Protein AF-A0A6A7LTK6-F1 (afdb_monomer)

pLDDT: mean 71.22, std 16.52, range [45.47, 97.06]

Nearest PDB structures (foldseek):
  2nn4-assembly1_A  TM=6.412E-01  e=1.894E+00  Bacillus subtilis
  6y0c-assembly1_B  TM=4.860E-01  e=3.040E+00  Influenza C virus (C/Johannesburg/1/66)
  6o35-assembly1_C-2  TM=6.917E-01  e=9.598E+00  synthetic construct
  4v5z-assembly1_Bp  TM=5.034E-01  e=4.263E+00  Canis lupus familiaris

Sequence (81 aa):
MLLQLLAAPVTAPVAGIRFILEQIRTMAERELLDEDRIREELLLLQIRLQDGEISEEEYAVQESEIIARLREARALRQRGG

Secondary structure (DSSP, 8-state):
--GGGSSTTTSHHHHHHHHHHHHHHTS-SSSHHHHHHHHHHHHHHHHHHHTTSS-HHHHHHHHHHHHHHHHHHHHHHHH--

Structure (mmCIF, N/CA/C/O backbone):
data_AF-A0A6A7LTK6-F1
#
_entry.id   AF-A0A6A7LTK6-F1
#
loop_
_atom_site.group_PDB
_atom_site.id
_atom_site.type_symbol
_atom_site.label_atom_id
_atom_site.label_alt_id
_atom_site.label_comp_id
_atom_site.label_asym_id
_atom_site.label_entity_id
_atom_site.label_seq_id
_atom_site.pdbx_PDB_ins_code
_atom_site.Cartn_x
_atom_site.Cartn_y
_atom_site.Cartn_z
_atom_site.occupancy
_atom_site.B_iso_or_equiv
_atom_site.auth_seq_id
_atom_site.auth_comp_id
_atom_site.auth_asym_id
_atom_site.auth_atom_id
_atom_site.pdbx_PDB_model_num
ATOM 1 N N . MET A 1 1 ? 12.334 -8.618 26.452 1.00 45.81 1 MET A N 1
ATOM 2 C CA . MET A 1 1 ? 11.948 -10.017 26.165 1.00 45.81 1 MET A CA 1
ATOM 3 C C . MET A 1 1 ? 10.427 -10.131 26.255 1.00 45.81 1 MET A C 1
ATOM 5 O O . MET A 1 1 ? 9.866 -9.688 27.246 1.00 45.81 1 MET A O 1
ATOM 9 N N . LEU A 1 2 ? 9.801 -10.680 25.203 1.00 54.03 2 LEU A N 1
ATOM 10 C CA . LEU A 1 2 ? 8.419 -11.200 25.086 1.00 54.03 2 LEU A CA 1
ATOM 11 C C . LEU A 1 2 ? 7.221 -10.266 24.788 1.00 54.03 2 LEU A C 1
ATOM 13 O O . LEU A 1 2 ? 6.316 -10.725 24.100 1.00 54.03 2 LEU A O 1
ATOM 17 N N . LEU A 1 3 ? 7.202 -8.973 25.144 1.00 46.25 3 LEU A N 1
ATOM 18 C CA . LEU A 1 3 ? 6.061 -8.095 24.772 1.00 46.25 3 LEU A CA 1
ATOM 19 C C . LEU A 1 3 ? 6.110 -7.530 23.337 1.00 46.25 3 LEU A C 1
ATOM 21 O O . LEU A 1 3 ? 5.109 -7.020 22.846 1.00 46.25 3 LEU A O 1
ATOM 25 N N . GLN A 1 4 ? 7.228 -7.689 22.620 1.00 49.06 4 GLN A N 1
ATOM 26 C CA . GLN A 1 4 ? 7.313 -7.347 21.188 1.00 49.06 4 GLN A CA 1
ATOM 27 C C . GLN A 1 4 ? 6.672 -8.397 20.265 1.00 49.06 4 GLN A C 1
ATOM 29 O O . GLN A 1 4 ? 6.555 -8.153 19.070 1.00 49.06 4 GLN A O 1
ATOM 34 N N . LEU A 1 5 ? 6.240 -9.543 20.804 1.00 51.38 5 LEU A N 1
ATOM 35 C CA . LEU A 1 5 ? 5.587 -10.601 20.027 1.00 51.38 5 LEU A CA 1
ATOM 36 C C . LEU A 1 5 ? 4.050 -10.484 20.041 1.00 51.38 5 LEU A C 1
ATOM 38 O O . LEU A 1 5 ? 3.383 -11.106 19.225 1.00 51.38 5 LEU A O 1
ATOM 42 N N . LEU A 1 6 ? 3.489 -9.659 20.935 1.00 47.59 6 LEU A N 1
ATOM 43 C CA . LEU A 1 6 ? 2.038 -9.481 21.101 1.00 47.59 6 LEU A CA 1
ATOM 44 C C . LEU A 1 6 ? 1.463 -8.283 20.328 1.00 47.59 6 LEU A C 1
ATOM 46 O O . LEU A 1 6 ? 0.261 -8.238 20.099 1.00 47.59 6 LEU A O 1
ATOM 50 N N . ALA A 1 7 ? 2.305 -7.351 19.869 1.00 45.47 7 ALA A N 1
ATOM 51 C CA . ALA A 1 7 ? 1.891 -6.254 18.982 1.00 45.47 7 ALA A CA 1
ATOM 52 C C . ALA A 1 7 ? 1.993 -6.608 17.483 1.00 45.47 7 ALA A C 1
ATOM 54 O O . ALA A 1 7 ? 1.620 -5.808 16.627 1.00 45.47 7 ALA A O 1
ATOM 55 N N . ALA A 1 8 ? 2.489 -7.806 17.161 1.00 50.28 8 ALA A N 1
ATOM 56 C CA . ALA A 1 8 ? 2.775 -8.238 15.798 1.00 50.28 8 ALA A CA 1
ATOM 57 C C . ALA A 1 8 ? 1.560 -8.447 14.864 1.00 50.28 8 ALA A C 1
ATOM 59 O O . ALA A 1 8 ? 1.789 -8.379 13.659 1.00 50.28 8 ALA A O 1
ATOM 60 N N . PRO A 1 9 ? 0.297 -8.651 15.309 1.00 54.03 9 PRO A N 1
ATOM 61 C CA . PRO A 1 9 ? -0.794 -8.785 14.349 1.00 54.03 9 PRO A CA 1
ATOM 62 C C . PRO A 1 9 ? -1.436 -7.445 13.952 1.00 54.03 9 PRO A C 1
ATOM 64 O O . PRO A 1 9 ? -2.261 -7.446 13.051 1.00 54.03 9 PRO A O 1
ATOM 67 N N . VAL A 1 10 ? -1.069 -6.305 14.567 1.00 51.53 10 VAL A N 1
ATOM 68 C CA . VAL A 1 10 ? -1.786 -5.023 14.346 1.00 51.53 10 VAL A CA 1
ATOM 69 C C . VAL A 1 10 ? -0.882 -3.872 13.867 1.00 51.53 10 VAL A C 1
ATOM 71 O O . VAL A 1 10 ? -1.361 -2.923 13.260 1.00 51.53 10 VAL A O 1
ATOM 74 N N . THR A 1 11 ? 0.445 -3.954 14.022 1.00 51.38 11 THR A N 1
ATOM 75 C CA . THR A 1 11 ? 1.392 -2.995 13.396 1.00 51.38 11 THR A CA 1
ATOM 76 C C . THR A 1 11 ? 1.961 -3.470 12.052 1.00 51.38 11 THR A C 1
ATOM 78 O O . THR A 1 11 ? 2.751 -2.762 11.422 1.00 51.38 11 THR A O 1
ATOM 81 N N . ALA A 1 12 ? 1.540 -4.650 11.591 1.00 53.06 12 ALA A N 1
ATOM 82 C CA . ALA A 1 12 ? 1.986 -5.293 10.357 1.00 53.06 12 ALA A CA 1
ATOM 83 C C . ALA A 1 12 ? 1.681 -4.520 9.048 1.00 53.06 12 ALA A C 1
ATOM 85 O O . ALA A 1 12 ? 2.560 -4.515 8.183 1.00 53.06 12 ALA A O 1
ATOM 86 N N . PRO A 1 13 ? 0.543 -3.810 8.876 1.00 55.72 13 PRO A N 1
ATOM 87 C CA . PRO A 1 13 ? 0.239 -3.166 7.589 1.00 55.72 13 PRO A CA 1
ATOM 88 C C . PRO A 1 13 ? 1.156 -1.967 7.295 1.00 55.72 13 PRO A C 1
ATOM 90 O O . PRO A 1 13 ? 1.745 -1.846 6.222 1.00 55.72 13 PRO A O 1
ATOM 93 N N . VAL A 1 14 ? 1.366 -1.102 8.293 1.00 55.47 14 VAL A N 1
ATOM 94 C CA . VAL A 1 14 ? 2.150 0.139 8.139 1.00 55.47 14 VAL A CA 1
ATOM 95 C C . VAL A 1 14 ? 3.652 -0.149 8.035 1.00 55.47 14 VAL A C 1
ATOM 97 O O . VAL A 1 14 ? 4.374 0.515 7.286 1.00 55.47 14 VAL A O 1
ATOM 100 N N . ALA A 1 15 ? 4.134 -1.165 8.755 1.00 57.22 15 ALA A N 1
ATOM 101 C CA . ALA A 1 15 ? 5.524 -1.605 8.668 1.00 57.22 15 ALA A CA 1
ATOM 102 C C . ALA A 1 15 ? 5.837 -2.273 7.315 1.00 57.22 15 ALA A C 1
ATOM 104 O O . ALA A 1 15 ? 6.935 -2.085 6.788 1.00 57.22 15 ALA A O 1
ATOM 105 N N . GLY A 1 16 ? 4.868 -2.987 6.727 1.00 60.00 16 GLY A N 1
ATOM 106 C CA . GLY A 1 16 ? 5.004 -3.623 5.415 1.00 60.00 16 GLY A CA 1
ATOM 107 C C . GLY A 1 16 ? 5.247 -2.618 4.288 1.00 60.00 16 GLY A C 1
ATOM 108 O O . GLY A 1 16 ? 6.196 -2.771 3.521 1.00 60.00 16 GLY A O 1
ATOM 109 N N . ILE A 1 17 ? 4.470 -1.531 4.238 1.00 63.50 17 ILE A N 1
ATOM 110 C CA . ILE A 1 17 ? 4.606 -0.493 3.199 1.00 63.50 17 ILE A CA 1
ATOM 111 C C . ILE A 1 17 ? 5.968 0.211 3.289 1.00 63.50 17 ILE A C 1
ATOM 113 O O . ILE A 1 17 ? 6.642 0.403 2.275 1.00 63.50 17 ILE A O 1
ATOM 117 N N . ARG A 1 18 ? 6.419 0.557 4.503 1.00 60.91 18 ARG A N 1
ATOM 118 C CA . ARG A 1 18 ? 7.739 1.176 4.718 1.00 60.91 18 ARG A CA 1
ATOM 119 C C . ARG A 1 18 ? 8.886 0.249 4.306 1.00 60.91 18 ARG A C 1
ATOM 121 O O . ARG A 1 18 ? 9.839 0.712 3.686 1.00 60.91 18 ARG A O 1
ATOM 128 N N . PHE A 1 19 ? 8.784 -1.042 4.616 1.00 62.44 19 PHE A N 1
ATOM 129 C CA . PHE A 1 19 ? 9.777 -2.039 4.219 1.00 62.44 19 PHE A CA 1
ATOM 130 C C . PHE A 1 19 ? 9.864 -2.174 2.690 1.00 62.44 19 PHE A C 1
ATOM 132 O O . PHE A 1 19 ? 10.958 -2.181 2.130 1.00 62.44 19 PHE A O 1
ATOM 139 N N . ILE A 1 20 ? 8.717 -2.190 2.004 1.00 65.62 20 ILE A N 1
ATOM 140 C CA . ILE A 1 20 ? 8.651 -2.234 0.537 1.00 65.62 20 ILE A CA 1
ATOM 141 C C . ILE A 1 20 ? 9.273 -0.969 -0.082 1.00 65.62 20 ILE A C 1
ATOM 143 O O . ILE A 1 20 ? 10.065 -1.069 -1.017 1.00 65.62 20 ILE A O 1
ATOM 147 N N . LEU A 1 21 ? 8.989 0.217 0.469 1.00 59.81 21 LEU A N 1
ATOM 148 C CA . LEU A 1 21 ? 9.587 1.485 0.025 1.00 59.81 21 LEU A CA 1
ATOM 149 C C . LEU A 1 21 ? 11.119 1.497 0.146 1.00 59.81 21 LEU A C 1
ATOM 151 O O . LEU A 1 21 ? 11.810 1.995 -0.745 1.00 59.81 21 LEU A O 1
ATOM 155 N N . GLU A 1 22 ? 11.659 0.944 1.234 1.00 60.72 22 GLU A N 1
ATOM 156 C CA . GLU A 1 22 ? 13.106 0.842 1.437 1.00 60.72 22 GLU A CA 1
ATOM 157 C C . GLU A 1 22 ? 13.761 -0.136 0.453 1.00 60.72 22 GLU A C 1
ATOM 159 O O . GLU A 1 22 ? 14.832 0.174 -0.066 1.00 60.72 22 GLU A O 1
ATOM 164 N N . GLN A 1 23 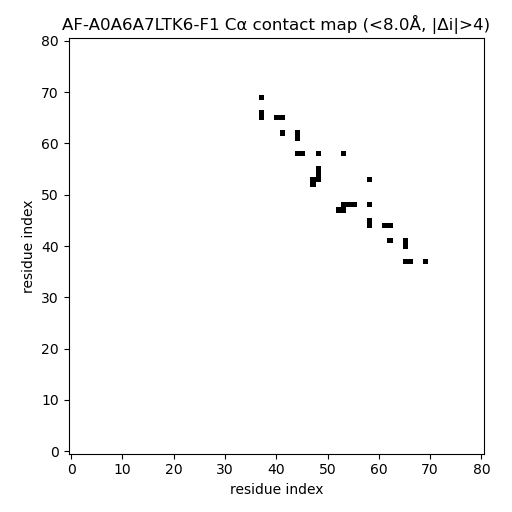? 13.111 -1.259 0.126 1.00 59.84 23 GLN A N 1
ATOM 165 C CA . GLN A 1 23 ? 13.632 -2.220 -0.856 1.00 59.84 23 GLN A CA 1
ATOM 166 C C . GLN A 1 23 ? 13.665 -1.658 -2.287 1.00 59.84 23 GLN A C 1
ATOM 168 O O . GLN A 1 23 ? 14.605 -1.931 -3.034 1.00 59.84 23 GLN A O 1
ATOM 173 N N . ILE A 1 24 ? 12.686 -0.831 -2.668 1.00 55.31 24 ILE A N 1
ATOM 174 C CA . ILE A 1 24 ? 12.593 -0.294 -4.036 1.00 55.31 24 ILE A CA 1
ATOM 175 C C . ILE A 1 24 ? 13.585 0.850 -4.270 1.00 55.31 24 ILE A C 1
ATOM 177 O O . ILE A 1 24 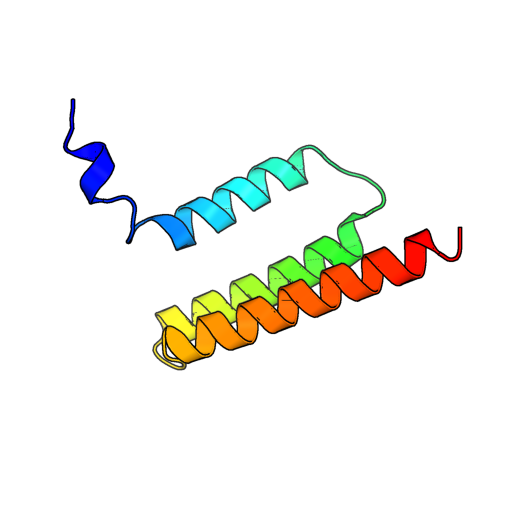? 14.169 0.959 -5.349 1.00 55.31 24 ILE A O 1
ATOM 181 N N . ARG A 1 25 ? 13.891 1.641 -3.233 1.00 56.19 25 ARG A N 1
ATOM 182 C CA . ARG A 1 25 ? 14.981 2.630 -3.289 1.00 56.19 25 ARG A CA 1
ATOM 183 C C . ARG A 1 25 ? 16.328 1.993 -3.660 1.00 56.19 25 ARG A C 1
ATOM 185 O O . ARG A 1 25 ? 17.181 2.666 -4.233 1.00 56.19 25 ARG A O 1
ATOM 192 N N . THR A 1 26 ? 16.527 0.716 -3.340 1.00 53.28 26 THR A N 1
ATOM 193 C CA . THR A 1 26 ? 17.769 -0.016 -3.613 1.00 53.28 26 THR A CA 1
ATOM 194 C C . THR A 1 26 ? 17.827 -0.613 -5.032 1.00 53.28 26 THR A C 1
ATOM 196 O O . THR A 1 26 ? 18.898 -1.050 -5.439 1.00 53.28 26 THR A O 1
ATOM 199 N N . MET A 1 27 ? 16.734 -0.602 -5.811 1.00 46.69 27 MET A N 1
ATOM 200 C CA . M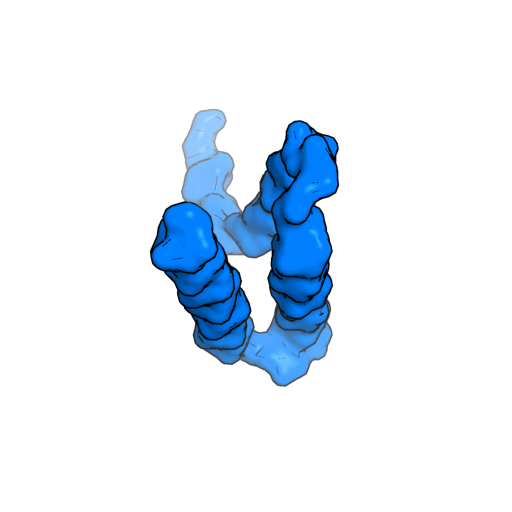ET A 1 27 ? 16.581 -1.414 -7.039 1.00 46.69 27 MET A CA 1
ATOM 201 C C . MET A 1 27 ? 16.331 -0.630 -8.349 1.00 46.69 27 MET A C 1
ATOM 203 O O . MET A 1 27 ? 15.839 -1.198 -9.322 1.00 46.69 27 MET A O 1
ATOM 207 N N . ALA A 1 28 ? 16.689 0.654 -8.442 1.00 49.69 28 ALA A N 1
ATOM 208 C CA . ALA A 1 28 ? 16.603 1.394 -9.714 1.00 49.69 28 ALA A CA 1
ATOM 209 C C . ALA A 1 28 ? 17.449 0.687 -10.809 1.00 49.69 28 ALA A C 1
ATOM 211 O O . ALA A 1 28 ? 18.607 0.361 -10.574 1.00 49.69 28 ALA A O 1
ATOM 212 N N . GLU A 1 29 ? 16.948 0.341 -12.004 1.00 50.47 29 GLU A N 1
ATOM 213 C CA . GLU A 1 29 ? 16.526 1.309 -13.030 1.00 50.47 29 GLU A CA 1
ATOM 214 C C . GLU A 1 29 ? 15.641 0.752 -14.181 1.00 50.47 29 GLU A C 1
ATOM 216 O O . GLU A 1 29 ? 15.489 1.431 -15.193 1.00 50.47 29 GLU A O 1
ATOM 221 N N . ARG A 1 30 ? 15.029 -0.443 -14.127 1.00 50.88 30 ARG A N 1
ATOM 222 C CA . ARG A 1 30 ? 14.231 -0.934 -15.294 1.00 50.88 30 ARG A CA 1
ATOM 223 C C . ARG A 1 30 ? 12.851 -1.522 -15.006 1.00 50.88 30 ARG A C 1
ATOM 225 O O . ARG A 1 30 ? 12.053 -1.629 -15.930 1.00 50.88 30 ARG A O 1
ATOM 232 N N . GLU A 1 31 ? 12.537 -1.818 -13.748 1.00 55.78 31 GLU A N 1
ATOM 233 C CA . GLU A 1 31 ? 11.261 -2.435 -13.336 1.00 55.78 31 GLU A CA 1
ATOM 234 C C . GLU A 1 31 ? 10.292 -1.440 -12.658 1.00 55.78 31 GLU A C 1
ATOM 236 O O . GLU A 1 31 ? 9.152 -1.775 -12.342 1.00 55.78 31 GLU A O 1
ATOM 241 N N . LEU A 1 32 ? 10.736 -0.187 -12.491 1.00 54.75 32 LEU A N 1
ATOM 242 C CA . LEU A 1 32 ? 10.101 0.839 -11.657 1.00 54.75 32 LEU A CA 1
ATOM 243 C C . LEU A 1 32 ? 8.678 1.213 -12.082 1.00 54.75 32 LEU A C 1
ATOM 245 O O . LEU A 1 32 ? 7.835 1.383 -11.218 1.00 54.75 32 LEU A O 1
ATOM 249 N N . LEU A 1 33 ? 8.373 1.313 -13.380 1.00 53.84 33 LEU A N 1
ATOM 250 C CA . LEU A 1 33 ? 7.102 1.910 -13.819 1.00 53.84 33 LEU A CA 1
ATOM 251 C C . LEU A 1 33 ? 5.866 1.079 -13.416 1.00 53.84 33 LEU A C 1
ATOM 253 O O . LEU A 1 33 ? 4.838 1.636 -13.033 1.00 53.84 33 LEU A O 1
ATOM 257 N N . ASP A 1 34 ? 5.971 -0.251 -13.469 1.00 67.44 34 ASP A N 1
ATOM 258 C CA . ASP A 1 34 ? 4.886 -1.147 -13.048 1.00 67.44 34 ASP A CA 1
ATOM 259 C C . ASP A 1 34 ? 4.832 -1.299 -11.526 1.00 67.44 34 ASP A C 1
ATOM 261 O O . ASP A 1 34 ? 3.749 -1.392 -10.947 1.00 67.44 34 ASP A O 1
ATOM 265 N N . GLU A 1 35 ? 5.989 -1.305 -10.863 1.00 69.12 35 GLU A N 1
ATOM 266 C CA . GLU A 1 35 ? 6.058 -1.359 -9.401 1.00 69.12 35 GLU A CA 1
ATOM 267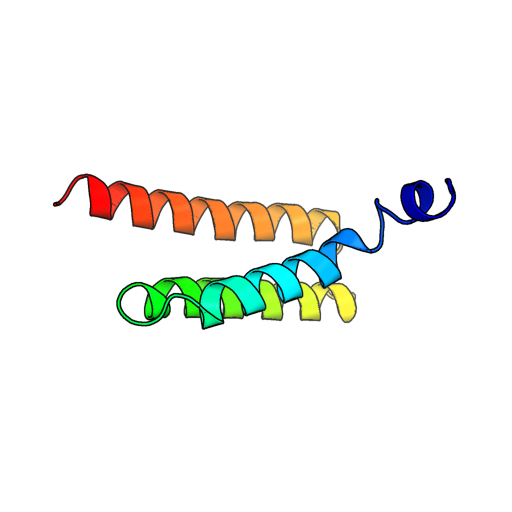 C C . GLU A 1 35 ? 5.562 -0.063 -8.747 1.00 69.12 35 GLU A C 1
ATOM 269 O O . GLU A 1 35 ? 4.886 -0.115 -7.719 1.00 69.12 35 GLU A O 1
ATOM 274 N N . ASP A 1 36 ? 5.845 1.090 -9.350 1.00 75.06 36 ASP A N 1
ATOM 275 C CA . ASP A 1 36 ? 5.393 2.400 -8.889 1.00 75.06 36 ASP A CA 1
ATOM 276 C C . ASP A 1 36 ? 3.871 2.526 -9.015 1.00 75.06 36 ASP A C 1
ATOM 278 O O . ASP A 1 36 ? 3.221 2.986 -8.077 1.00 75.06 36 ASP A O 1
ATOM 282 N N . ARG A 1 37 ? 3.279 2.024 -10.108 1.00 80.31 37 ARG A N 1
ATOM 283 C CA . ARG A 1 37 ? 1.819 2.009 -10.286 1.00 80.31 37 ARG A CA 1
ATOM 284 C C . ARG A 1 37 ? 1.112 1.113 -9.267 1.00 80.31 37 ARG A C 1
ATOM 286 O O . ARG A 1 37 ? 0.110 1.518 -8.684 1.00 80.31 37 ARG A O 1
ATOM 293 N N . ILE A 1 38 ? 1.633 -0.092 -9.027 1.00 82.00 38 ILE A N 1
ATOM 294 C CA . ILE A 1 38 ? 1.093 -0.996 -7.996 1.00 82.00 38 ILE A CA 1
ATOM 295 C C . ILE A 1 38 ? 1.188 -0.349 -6.610 1.00 82.00 38 ILE A C 1
ATOM 297 O O . ILE A 1 38 ? 0.258 -0.447 -5.811 1.00 82.00 38 ILE A O 1
ATOM 301 N N . ARG A 1 39 ? 2.298 0.337 -6.323 1.00 76.62 39 ARG A N 1
ATOM 302 C CA . ARG A 1 39 ? 2.490 1.046 -5.056 1.00 76.62 39 ARG A CA 1
ATOM 303 C C . ARG A 1 39 ? 1.475 2.169 -4.873 1.00 76.62 39 ARG A C 1
ATOM 305 O O . ARG A 1 39 ? 0.943 2.315 -3.777 1.00 76.62 39 ARG A O 1
ATOM 312 N N . GLU A 1 40 ? 1.223 2.950 -5.917 1.00 84.75 40 GLU A N 1
ATOM 313 C CA . GLU A 1 40 ? 0.223 4.016 -5.885 1.00 84.75 40 GLU A CA 1
ATOM 314 C C . GLU A 1 40 ? -1.181 3.453 -5.614 1.00 84.75 40 GLU A C 1
ATOM 316 O O . GLU A 1 40 ? -1.873 3.951 -4.727 1.00 84.75 40 GLU A O 1
ATOM 321 N N . GLU A 1 41 ? -1.565 2.355 -6.278 1.00 87.62 41 GLU A N 1
ATOM 322 C CA . GLU A 1 41 ? -2.844 1.673 -6.025 1.00 87.62 41 GLU A CA 1
ATOM 323 C C . GLU A 1 41 ? -2.965 1.179 -4.569 1.00 87.62 41 GLU A C 1
ATOM 325 O O . GLU A 1 41 ? -3.993 1.408 -3.930 1.00 87.62 41 GLU A O 1
ATOM 330 N N . LEU A 1 42 ? -1.914 0.565 -4.009 1.00 87.94 42 LEU A N 1
ATOM 331 C CA . LEU A 1 42 ? -1.911 0.098 -2.613 1.00 87.94 42 LEU A CA 1
ATOM 332 C C . LEU A 1 42 ? -1.959 1.252 -1.602 1.00 87.94 42 LEU A C 1
ATOM 334 O O . LEU A 1 42 ? -2.626 1.145 -0.572 1.00 87.94 42 LEU A O 1
ATOM 338 N N . LEU A 1 43 ? -1.279 2.365 -1.889 1.00 87.69 43 LEU A N 1
ATOM 339 C CA . LEU A 1 43 ? -1.305 3.552 -1.037 1.00 87.69 43 LEU A CA 1
ATOM 340 C C . LEU A 1 43 ? -2.705 4.171 -0.994 1.00 87.69 43 LEU A C 1
AT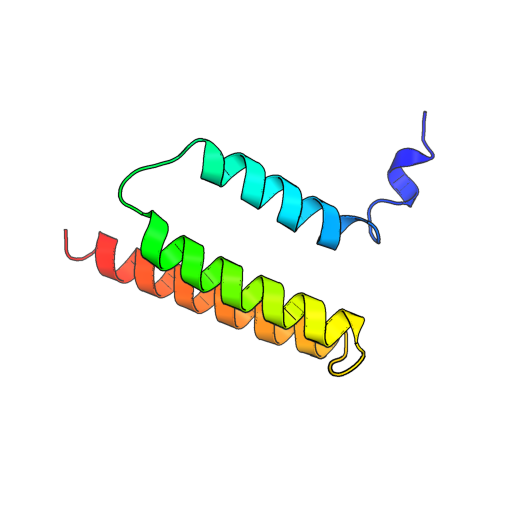OM 342 O O . LEU A 1 43 ? -3.205 4.483 0.085 1.00 87.69 43 LEU A O 1
ATOM 346 N N . LEU A 1 44 ? -3.351 4.315 -2.153 1.00 89.44 44 LEU A N 1
ATOM 347 C CA . LEU A 1 44 ? -4.724 4.809 -2.231 1.00 89.44 44 LEU A CA 1
ATOM 348 C C . LEU A 1 44 ? -5.690 3.876 -1.495 1.00 89.44 44 LEU A C 1
ATOM 350 O O . LEU A 1 44 ? -6.549 4.348 -0.756 1.00 89.44 44 LEU A O 1
ATOM 354 N N . LEU A 1 45 ? -5.523 2.558 -1.637 1.00 91.31 45 LEU A N 1
ATOM 355 C CA . LEU A 1 45 ? -6.334 1.578 -0.917 1.00 91.31 45 LEU A CA 1
ATOM 356 C C . LEU A 1 45 ? -6.169 1.700 0.610 1.00 91.31 45 LEU A C 1
ATOM 358 O O . LEU A 1 45 ? -7.154 1.638 1.343 1.00 91.31 45 LEU A O 1
ATOM 362 N N . GLN A 1 46 ? -4.945 1.945 1.087 1.00 85.25 46 GLN A N 1
ATOM 363 C CA . GLN A 1 46 ? -4.664 2.176 2.506 1.00 85.25 46 GLN A CA 1
ATOM 364 C C . GLN A 1 46 ? -5.318 3.458 3.032 1.00 85.25 46 GLN A C 1
ATOM 366 O O . GLN A 1 46 ? -5.855 3.443 4.138 1.00 85.25 46 GLN A O 1
ATOM 371 N N . ILE A 1 47 ? -5.295 4.544 2.254 1.00 88.19 47 ILE A N 1
ATOM 372 C CA . ILE A 1 47 ? -5.959 5.806 2.618 1.00 88.19 47 ILE A CA 1
ATOM 373 C C . ILE A 1 47 ? -7.466 5.578 2.762 1.00 88.19 47 ILE A C 1
ATOM 375 O O . ILE A 1 47 ? -8.044 5.957 3.773 1.00 88.19 47 ILE A O 1
ATOM 379 N N . ARG A 1 48 ? -8.085 4.866 1.815 1.00 90.25 48 ARG A N 1
ATOM 380 C CA . ARG A 1 48 ? -9.521 4.543 1.864 1.00 90.25 48 ARG A CA 1
ATOM 381 C C . ARG A 1 48 ? -9.897 3.725 3.101 1.00 90.25 48 ARG A C 1
ATOM 383 O O . ARG A 1 48 ? -10.941 3.971 3.697 1.00 90.25 48 ARG A O 1
ATOM 390 N N . LEU A 1 49 ? -9.044 2.785 3.515 1.00 89.00 49 LEU A N 1
ATOM 391 C CA . LEU A 1 49 ? -9.229 2.049 4.770 1.00 89.00 49 LEU A CA 1
ATOM 392 C C . LEU A 1 49 ? -9.114 2.980 5.989 1.00 89.00 49 LEU A C 1
ATOM 394 O O . LEU A 1 49 ? -9.922 2.895 6.909 1.00 89.00 49 LEU A O 1
ATOM 398 N N . GLN A 1 50 ? -8.126 3.879 6.001 1.00 87.25 50 GLN A N 1
ATOM 399 C CA . GLN A 1 50 ? -7.913 4.828 7.102 1.00 87.25 50 GLN A CA 1
ATOM 400 C C . GLN A 1 50 ? -9.055 5.836 7.251 1.00 87.25 50 GLN A C 1
ATOM 402 O O . GLN A 1 50 ? -9.432 6.160 8.376 1.00 87.25 50 GLN A O 1
ATOM 407 N N . ASP A 1 51 ? -9.620 6.286 6.133 1.00 95.38 51 ASP A N 1
ATOM 408 C CA . ASP A 1 51 ? -10.773 7.187 6.098 1.00 95.38 51 ASP A CA 1
ATOM 409 C C . ASP A 1 51 ? -12.094 6.455 6.406 1.00 95.38 51 ASP A C 1
ATOM 411 O O . ASP A 1 51 ? -13.144 7.085 6.540 1.00 95.38 51 ASP A O 1
ATOM 415 N N . GLY A 1 52 ? -12.052 5.125 6.564 1.00 91.69 52 GLY A N 1
ATOM 416 C CA . GLY A 1 52 ? -13.217 4.291 6.852 1.00 91.69 52 GLY A CA 1
ATOM 417 C C . GLY A 1 52 ? -14.163 4.128 5.661 1.00 91.69 52 GLY A C 1
ATOM 418 O O . GLY A 1 52 ? -15.317 3.748 5.851 1.00 91.69 52 GLY A O 1
ATOM 419 N N . GLU A 1 53 ? -13.700 4.417 4.440 1.00 97.06 53 GLU A N 1
ATOM 420 C CA . GLU A 1 53 ? -14.475 4.215 3.209 1.00 97.06 53 GLU A CA 1
ATOM 421 C C . GLU A 1 53 ? -14.639 2.734 2.855 1.00 97.06 53 GLU A C 1
ATOM 423 O O . GLU A 1 53 ? -15.576 2.372 2.144 1.00 97.06 53 GLU A O 1
ATOM 428 N N . ILE A 1 54 ? -13.710 1.892 3.314 1.00 94.75 54 ILE A N 1
ATOM 429 C CA . ILE A 1 54 ? -13.725 0.439 3.131 1.00 94.75 54 ILE A CA 1
ATOM 430 C C . ILE A 1 54 ? -13.391 -0.260 4.450 1.00 94.75 54 ILE A C 1
ATOM 432 O O . ILE A 1 54 ? -12.650 0.268 5.279 1.00 94.75 54 ILE A O 1
ATOM 436 N N . SER A 1 55 ? -13.924 -1.464 4.624 1.00 93.19 55 SER A N 1
ATOM 437 C CA . SER A 1 55 ? -13.585 -2.375 5.720 1.00 93.19 55 SER A CA 1
ATOM 438 C C . SER A 1 55 ? -12.229 -3.062 5.516 1.00 93.19 55 SER A C 1
ATOM 440 O O . SER A 1 55 ? -11.665 -3.071 4.418 1.00 93.19 55 SER A O 1
ATOM 442 N N . GLU A 1 56 ? -11.710 -3.680 6.580 1.00 85.56 56 GLU A N 1
ATOM 443 C CA . GLU A 1 56 ? -10.491 -4.495 6.517 1.00 85.56 56 GLU A CA 1
ATOM 444 C C . GLU A 1 56 ? -10.667 -5.708 5.587 1.00 85.56 56 GLU A C 1
ATOM 446 O O . GLU A 1 56 ? -9.752 -6.054 4.837 1.00 85.56 56 GLU A O 1
ATOM 451 N N . GLU A 1 57 ? -11.852 -6.326 5.570 1.00 92.25 57 GLU A N 1
ATOM 452 C CA . GLU A 1 57 ? -12.168 -7.421 4.653 1.00 92.25 57 GLU A CA 1
ATOM 453 C C . GLU A 1 57 ? -12.148 -6.960 3.187 1.00 92.25 57 GLU A C 1
ATOM 455 O O . GLU A 1 57 ? -11.565 -7.629 2.330 1.00 92.25 57 GLU A O 1
ATOM 460 N N . GLU A 1 58 ? -12.737 -5.799 2.890 1.00 91.50 58 GLU A N 1
ATOM 461 C CA . GLU A 1 58 ? -12.732 -5.214 1.542 1.00 91.50 58 GLU A CA 1
ATOM 462 C C . GLU A 1 58 ? -11.332 -4.778 1.102 1.00 91.50 58 GLU A C 1
ATOM 464 O O . GLU A 1 58 ? -10.999 -4.893 -0.083 1.00 91.50 58 GLU A O 1
ATOM 469 N N . TYR A 1 59 ? -10.510 -4.301 2.038 1.00 90.44 59 TYR A N 1
ATOM 470 C CA . TYR A 1 59 ? -9.099 -4.018 1.802 1.00 90.44 59 TYR A CA 1
ATOM 471 C C . TYR A 1 59 ? -8.349 -5.294 1.406 1.00 90.44 59 TYR A C 1
ATOM 473 O O . TYR A 1 59 ? -7.694 -5.311 0.366 1.00 90.44 59 TYR A O 1
ATOM 481 N N . ALA A 1 60 ? -8.48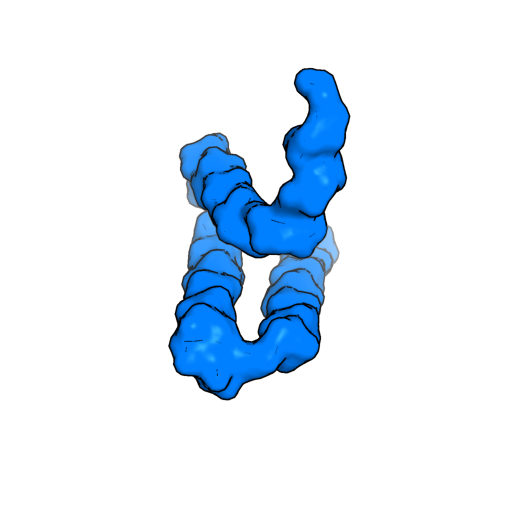5 -6.379 2.174 1.00 86.31 60 ALA A N 1
ATOM 482 C CA . ALA A 1 60 ? -7.758 -7.627 1.929 1.00 86.3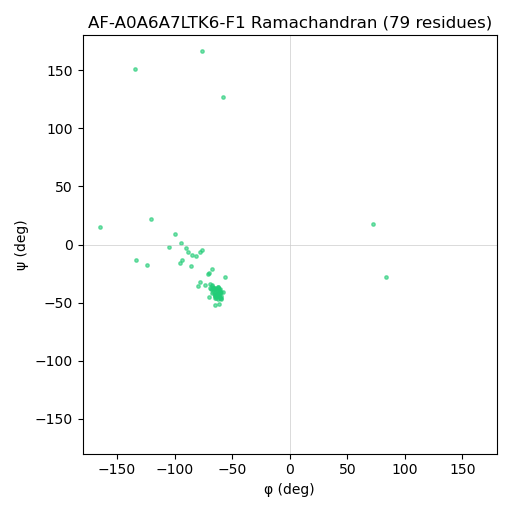1 60 ALA A CA 1
ATOM 483 C C . ALA A 1 60 ? -8.105 -8.266 0.571 1.00 86.31 60 ALA A C 1
ATOM 485 O O . ALA A 1 60 ? -7.230 -8.811 -0.115 1.00 86.31 60 ALA A O 1
ATOM 486 N N . VAL A 1 61 ? -9.374 -8.175 0.156 1.00 93.19 61 VAL A N 1
ATOM 487 C CA . VAL A 1 61 ? -9.819 -8.624 -1.172 1.00 93.19 61 VAL A CA 1
ATOM 488 C C . VAL A 1 61 ? -9.164 -7.783 -2.270 1.00 93.19 61 VAL A C 1
ATOM 490 O O . VAL A 1 61 ? -8.516 -8.338 -3.159 1.00 93.19 61 VAL A O 1
ATOM 493 N N . GLN A 1 62 ? -9.260 -6.453 -2.182 1.00 92.69 62 GLN A N 1
ATOM 494 C CA . GLN A 1 62 ? -8.702 -5.547 -3.194 1.00 92.69 62 GLN A CA 1
ATOM 495 C C . GLN A 1 62 ? -7.166 -5.615 -3.262 1.00 92.69 62 GLN A C 1
ATOM 497 O O . GLN A 1 62 ? -6.593 -5.613 -4.352 1.00 92.69 62 GLN A O 1
ATOM 502 N N . GLU A 1 63 ? -6.485 -5.739 -2.121 1.00 89.12 63 GLU A N 1
ATOM 503 C CA . GLU A 1 63 ? -5.033 -5.933 -2.051 1.00 89.12 63 GLU A CA 1
ATOM 504 C C . GLU A 1 63 ? -4.616 -7.218 -2.783 1.00 89.12 63 GLU A C 1
ATOM 506 O O . GLU A 1 63 ? -3.697 -7.210 -3.609 1.00 89.12 63 GLU A O 1
ATOM 511 N N . SER A 1 64 ? -5.333 -8.318 -2.538 1.00 86.69 64 SER A N 1
ATOM 512 C CA . SER A 1 64 ? -5.065 -9.604 -3.187 1.00 86.69 64 SER A CA 1
ATOM 513 C C . SER A 1 64 ? -5.218 -9.525 -4.709 1.00 86.69 64 SER A C 1
ATOM 515 O O . SER A 1 64 ? -4.402 -10.094 -5.439 1.00 86.69 64 SER A O 1
ATOM 517 N N . GLU A 1 65 ? -6.210 -8.782 -5.204 1.00 90.62 65 GLU A N 1
ATOM 518 C CA . GLU A 1 65 ? -6.419 -8.544 -6.637 1.00 90.62 65 GLU A CA 1
ATOM 519 C C . GLU A 1 65 ? -5.303 -7.698 -7.268 1.00 90.62 65 GLU A C 1
ATOM 521 O O . GLU A 1 65 ? -4.837 -8.003 -8.371 1.00 90.62 65 GLU A O 1
ATOM 526 N N . ILE A 1 66 ? -4.837 -6.650 -6.578 1.00 87.06 66 ILE A N 1
ATOM 527 C CA . ILE A 1 66 ? -3.699 -5.827 -7.020 1.00 87.06 66 ILE A CA 1
ATOM 528 C C . ILE A 1 66 ? -2.440 -6.701 -7.154 1.00 87.06 66 ILE A C 1
ATOM 530 O O . ILE A 1 66 ? -1.757 -6.674 -8.184 1.00 87.06 66 ILE A O 1
ATOM 534 N N . ILE A 1 67 ? -2.161 -7.542 -6.153 1.00 82.81 67 ILE A N 1
ATOM 535 C CA . ILE A 1 67 ? -0.998 -8.440 -6.161 1.00 82.81 67 ILE A CA 1
ATOM 536 C C . ILE A 1 67 ? -1.130 -9.534 -7.231 1.00 82.81 67 ILE A C 1
ATOM 538 O O . ILE A 1 67 ? -0.136 -9.881 -7.879 1.00 82.81 67 ILE A O 1
ATOM 542 N N . ALA A 1 68 ? -2.328 -10.081 -7.450 1.00 85.81 68 ALA A N 1
ATOM 543 C CA . ALA A 1 68 ? -2.567 -11.077 -8.493 1.00 85.81 68 ALA A CA 1
ATOM 544 C C . ALA A 1 68 ? -2.260 -10.514 -9.891 1.00 85.81 68 ALA A C 1
ATOM 546 O O . ALA A 1 68 ? -1.495 -11.129 -10.641 1.00 85.81 68 ALA A O 1
ATOM 547 N N . ARG A 1 69 ? -2.740 -9.299 -10.194 1.00 83.44 69 ARG A N 1
ATOM 548 C CA . ARG A 1 69 ? -2.449 -8.601 -11.458 1.00 83.44 69 ARG A CA 1
ATOM 549 C C . ARG A 1 69 ? -0.948 -8.397 -11.677 1.00 83.44 69 ARG A C 1
ATOM 551 O O . ARG A 1 69 ? -0.451 -8.630 -12.780 1.00 83.44 69 ARG A O 1
ATOM 558 N N . LEU A 1 70 ? -0.200 -8.037 -10.629 1.00 81.56 70 LEU A N 1
ATOM 559 C CA . LEU A 1 70 ? 1.262 -7.921 -10.706 1.00 81.56 70 LEU A CA 1
ATOM 560 C C . LEU A 1 70 ? 1.927 -9.258 -11.065 1.00 81.56 70 LEU A C 1
ATOM 562 O O . LEU A 1 70 ? 2.831 -9.299 -11.905 1.00 81.56 70 LEU A O 1
ATOM 566 N N . ARG A 1 71 ? 1.497 -10.358 -10.436 1.00 79.62 71 ARG A N 1
ATOM 567 C CA . ARG A 1 71 ? 2.046 -11.698 -10.704 1.00 79.62 71 ARG A CA 1
ATOM 568 C C . ARG A 1 71 ? 1.783 -12.133 -12.141 1.00 79.62 71 ARG A C 1
ATOM 570 O O . ARG A 1 71 ? 2.695 -12.645 -12.786 1.00 79.62 71 ARG A O 1
ATOM 577 N N . GLU A 1 72 ? 0.580 -11.894 -12.652 1.00 80.00 72 GLU A N 1
ATOM 578 C CA . GLU A 1 72 ? 0.216 -12.201 -14.038 1.00 80.00 72 GLU A CA 1
ATOM 579 C C . GLU A 1 72 ? 1.034 -11.382 -15.042 1.00 80.00 72 GLU A C 1
ATOM 581 O O . GLU A 1 72 ? 1.608 -11.949 -15.976 1.00 80.00 72 GLU A O 1
ATOM 586 N N . ALA A 1 73 ? 1.172 -10.073 -14.811 1.00 77.31 73 ALA A N 1
ATOM 587 C CA . ALA A 1 73 ? 1.971 -9.193 -15.661 1.00 77.31 73 ALA A CA 1
ATOM 588 C C . ALA A 1 73 ? 3.450 -9.622 -15.709 1.00 77.31 73 ALA A C 1
ATOM 590 O O . ALA A 1 73 ? 4.056 -9.672 -16.784 1.00 77.31 73 ALA A O 1
ATOM 591 N N . ARG A 1 74 ? 4.028 -10.006 -14.560 1.00 74.75 74 ARG A N 1
ATOM 592 C CA . ARG A 1 74 ? 5.391 -10.565 -14.488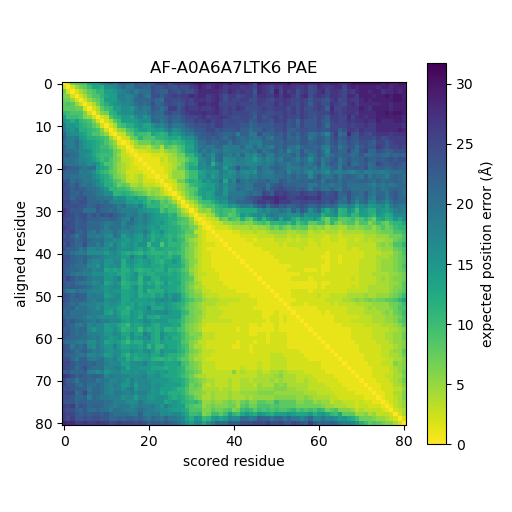 1.00 74.75 74 ARG A CA 1
ATOM 593 C C . ARG A 1 74 ? 5.498 -11.912 -15.208 1.00 74.75 74 ARG A C 1
ATOM 595 O O . ARG A 1 74 ? 6.448 -12.115 -15.962 1.00 74.75 74 ARG A O 1
ATOM 602 N N . ALA A 1 75 ? 4.533 -12.812 -15.018 1.00 78.44 75 ALA A N 1
ATOM 603 C CA . ALA A 1 75 ? 4.540 -14.140 -15.633 1.00 78.44 75 ALA A CA 1
ATOM 604 C C . ALA A 1 75 ? 4.430 -14.087 -17.166 1.00 78.44 75 ALA A C 1
ATOM 606 O O . ALA A 1 75 ? 5.097 -14.859 -17.857 1.00 78.44 75 ALA A O 1
ATOM 607 N N . LEU A 1 76 ? 3.623 -13.170 -17.710 1.00 74.38 76 LEU A N 1
ATOM 608 C CA . LEU A 1 76 ? 3.511 -12.963 -19.155 1.00 74.38 76 LEU A CA 1
ATOM 609 C C . LEU A 1 76 ? 4.830 -12.455 -19.753 1.00 74.38 76 LEU A C 1
ATOM 611 O O . LEU A 1 76 ? 5.267 -12.961 -20.785 1.00 74.38 76 LEU A O 1
ATOM 615 N N . ARG A 1 77 ? 5.501 -11.514 -19.077 1.00 67.69 77 ARG A N 1
ATOM 616 C CA . ARG A 1 77 ? 6.799 -10.983 -19.519 1.00 67.69 77 ARG A CA 1
ATOM 617 C C . ARG A 1 77 ? 7.921 -12.017 -19.483 1.00 67.69 77 ARG A C 1
ATOM 619 O O . ARG A 1 77 ? 8.729 -12.043 -20.399 1.00 67.69 77 ARG A O 1
ATOM 626 N N . GLN A 1 78 ? 7.940 -12.901 -18.485 1.00 67.69 78 GLN A N 1
ATOM 627 C CA . GLN A 1 78 ? 8.937 -13.977 -18.394 1.00 67.69 78 GLN A CA 1
ATOM 628 C C . GLN A 1 78 ? 8.755 -15.074 -19.454 1.00 67.69 78 GLN A C 1
ATOM 630 O O . GLN A 1 78 ? 9.713 -15.762 -19.781 1.00 67.69 78 GLN A O 1
ATOM 635 N N . ARG A 1 79 ? 7.540 -15.254 -19.993 1.00 65.25 79 ARG A N 1
ATOM 636 C CA . ARG A 1 79 ? 7.264 -16.217 -21.077 1.00 65.25 79 ARG A CA 1
ATOM 637 C C . ARG A 1 79 ? 7.515 -15.657 -22.479 1.00 65.25 79 ARG A C 1
ATOM 639 O O . ARG A 1 79 ? 7.592 -16.4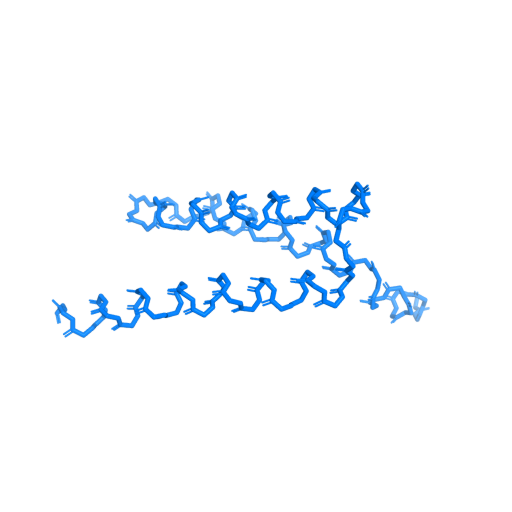36 -23.420 1.00 65.25 79 ARG A O 1
ATOM 646 N N . GLY A 1 80 ? 7.577 -14.334 -22.617 1.00 58.44 80 GLY A N 1
ATOM 647 C CA . GLY A 1 80 ? 7.817 -13.639 -23.885 1.00 58.44 80 GLY A CA 1
ATOM 648 C C . GLY A 1 80 ? 9.260 -13.168 -24.093 1.00 58.44 80 GLY A C 1
ATOM 649 O O . GLY A 1 80 ? 9.485 -12.395 -25.022 1.00 58.44 80 GLY A O 1
ATOM 650 N N . GLY A 1 81 ? 10.192 -13.576 -23.222 1.00 46.72 81 GLY A N 1
ATOM 651 C CA . GLY A 1 81 ? 11.625 -13.264 -23.287 1.00 46.72 81 GLY A CA 1
ATOM 652 C C . GLY A 1 81 ? 12.468 -14.439 -23.757 1.00 46.72 81 GLY A C 1
ATOM 653 O O . GLY A 1 81 ? 12.088 -15.591 -23.451 1.00 46.72 81 GLY A O 1
#

Mean predicted aligned error: 12.54 Å

Solvent-accessible surface area (backbone atoms only — not comparable to full-atom values): 4897 Å² total; per-residue (Å²): 137,74,71,79,69,75,52,54,87,76,55,48,69,69,52,49,56,54,53,51,54,58,56,52,75,74,59,81,86,82,65,55,73,65,53,51,52,53,48,52,54,52,51,53,52,50,49,36,41,74,74,61,77,40,52,72,70,58,44,55,52,53,52,51,52,57,52,48,52,52,54,50,55,50,53,55,53,65,71,75,105

Radius of gyration: 15.34 Å; Cα contacts (8 Å, |Δi|>4): 17; chains: 1; bounding box: 32×23×50 Å

Foldseek 3Di:
DPPVVVCVVPCPPVVVLVVLVVVVVVDDDDPCPLVVVLNVQLVVLVVCVVVVVDDPVRSVVVNVVSVVVVVVVVVVVVVVD